Protein AF-A0A165B822-F1 (afdb_monomer_lite)

Foldseek 3Di:
DVVVVVPPDDDLVRLLCVQQNDDDDDDPDFQEKEKWKAWDPPPDQPIWIKMWIDRDPPDPLTDIGTDDDRDRHGLLRRLVRLLSVLVPDDLRGHYDYHYPDPSNCCCARPCRSVCVVVVLPDVSSVSNVSSSVSSNSD

Structure (mmCIF, N/CA/C/O backbone):
data_AF-A0A165B822-F1
#
_entry.id   AF-A0A165B822-F1
#
loop_
_atom_site.group_PDB
_atom_site.id
_atom_site.type_symbol
_atom_site.label_atom_id
_atom_site.label_alt_id
_atom_site.label_comp_id
_atom_site.label_asym_id
_atom_site.label_entity_id
_atom_site.label_seq_id
_atom_site.pdbx_PDB_ins_code
_atom_site.Cartn_x
_atom_site.Cartn_y
_atom_site.Cartn_z
_atom_site.occupancy
_atom_site.B_iso_or_equiv
_atom_site.auth_seq_id
_atom_site.auth_comp_id
_atom_site.auth_asym_id
_atom_site.auth_atom_id
_atom_site.pdbx_PDB_model_num
ATOM 1 N N . MET A 1 1 ? 18.865 30.440 16.274 1.00 46.56 1 MET A N 1
ATOM 2 C CA . MET A 1 1 ? 18.547 30.303 14.838 1.00 46.56 1 MET A CA 1
ATOM 3 C C . MET A 1 1 ? 18.744 28.890 14.278 1.00 46.56 1 MET A C 1
ATOM 5 O O . MET A 1 1 ? 17.875 28.478 13.532 1.00 46.56 1 MET A O 1
ATOM 9 N N . LEU A 1 2 ? 19.801 28.124 14.614 1.00 43.66 2 LEU A N 1
ATOM 10 C CA . LEU A 1 2 ? 19.861 26.675 14.290 1.00 43.66 2 LEU A CA 1
ATOM 11 C C . LEU A 1 2 ? 19.225 25.785 15.378 1.00 43.66 2 LEU A C 1
ATOM 13 O O . LEU A 1 2 ? 18.626 24.764 15.056 1.00 43.66 2 LEU A O 1
ATOM 17 N N . ASP A 1 3 ? 19.268 26.215 16.644 1.00 39.34 3 ASP A N 1
ATOM 18 C CA . ASP A 1 3 ? 18.660 25.470 17.762 1.00 39.34 3 ASP A CA 1
ATOM 19 C C . ASP A 1 3 ? 17.129 25.608 17.842 1.00 39.34 3 ASP A C 1
ATOM 21 O O . ASP A 1 3 ? 16.451 24.731 18.369 1.00 39.34 3 ASP A O 1
ATOM 25 N N . GLU A 1 4 ? 16.561 26.673 17.267 1.00 41.94 4 GLU A N 1
ATOM 26 C CA . GLU A 1 4 ? 15.104 26.889 17.217 1.00 41.94 4 GLU A CA 1
ATOM 27 C C . GLU A 1 4 ? 14.428 25.962 16.192 1.00 41.94 4 GLU A C 1
ATOM 29 O O . GLU A 1 4 ? 13.295 25.532 16.393 1.00 41.94 4 GLU A O 1
ATOM 34 N N . THR A 1 5 ? 15.141 25.574 15.128 1.00 47.81 5 THR A N 1
ATOM 35 C CA . THR A 1 5 ? 14.639 24.677 14.071 1.00 47.81 5 THR A CA 1
ATOM 36 C C . THR A 1 5 ? 14.555 23.218 14.531 1.00 47.81 5 THR A C 1
ATOM 38 O O . THR A 1 5 ? 13.738 22.451 14.032 1.00 47.81 5 THR A O 1
ATOM 41 N N . MET A 1 6 ? 15.368 22.832 15.520 1.00 42.09 6 MET A N 1
ATOM 42 C CA . MET A 1 6 ? 15.361 21.493 16.125 1.00 42.09 6 MET A CA 1
ATOM 43 C C . MET A 1 6 ? 14.215 21.295 17.136 1.00 42.09 6 MET A C 1
ATOM 45 O O . MET A 1 6 ? 13.883 20.160 17.477 1.00 42.09 6 MET A O 1
ATOM 49 N N . GLN A 1 7 ? 13.591 22.381 17.610 1.00 45.25 7 GLN A N 1
ATOM 50 C CA . GLN A 1 7 ? 12.581 22.356 18.677 1.00 45.25 7 GLN A CA 1
ATOM 51 C C . GLN A 1 7 ? 11.127 22.229 18.190 1.00 45.25 7 GLN A C 1
ATOM 53 O O . GLN A 1 7 ? 10.217 22.186 19.015 1.00 45.25 7 GLN A O 1
ATOM 58 N N . GLN A 1 8 ? 10.887 22.110 16.880 1.00 50.75 8 GLN A N 1
ATOM 59 C CA . GLN A 1 8 ? 9.544 21.908 16.311 1.00 50.75 8 GLN A CA 1
ATOM 60 C C . GLN A 1 8 ? 9.403 20.595 15.528 1.00 50.75 8 GLN A C 1
ATOM 62 O O . GLN A 1 8 ? 8.580 20.501 14.619 1.00 50.75 8 GLN A O 1
ATOM 67 N N . SER A 1 9 ? 10.177 19.554 15.860 1.00 61.50 9 SER A N 1
ATOM 68 C CA . SER A 1 9 ? 9.874 18.228 15.310 1.00 61.50 9 SER A CA 1
ATOM 69 C C . SER A 1 9 ? 8.577 17.707 15.936 1.00 61.50 9 SER A C 1
ATOM 71 O O . SER A 1 9 ? 8.468 17.546 17.154 1.00 61.50 9 SER A O 1
ATOM 73 N N . LEU A 1 10 ? 7.555 17.489 15.103 1.00 70.94 10 LEU A N 1
ATOM 74 C CA . LEU A 1 10 ? 6.352 16.775 15.519 1.00 70.94 10 LEU A CA 1
ATOM 75 C C . LEU A 1 10 ? 6.773 15.420 16.096 1.00 70.94 10 LEU A C 1
ATOM 77 O O . LEU A 1 10 ? 7.641 14.740 15.545 1.00 70.94 10 LEU A O 1
ATOM 81 N N . THR A 1 11 ? 6.142 15.001 17.195 1.00 89.81 11 THR A N 1
ATOM 82 C CA . THR A 1 11 ? 6.309 13.621 17.663 1.00 89.81 11 THR A CA 1
ATOM 83 C C . THR A 1 11 ? 5.889 12.666 16.547 1.00 89.81 11 THR A C 1
ATOM 85 O O . THR A 1 11 ? 5.015 12.993 15.742 1.00 89.81 11 THR A O 1
ATOM 88 N N . TRP A 1 12 ? 6.470 11.464 16.496 1.00 87.38 12 TRP A N 1
ATOM 89 C CA . TRP A 1 12 ? 6.107 10.484 15.465 1.00 87.38 12 TRP A CA 1
ATOM 90 C C . TRP A 1 12 ? 4.592 10.214 15.433 1.00 87.38 12 TRP A C 1
ATOM 92 O O . TRP A 1 12 ? 4.003 10.152 14.358 1.00 87.38 12 TRP A O 1
ATOM 102 N N . HIS A 1 13 ? 3.934 10.172 16.599 1.00 89.00 13 HIS A N 1
ATOM 103 C CA . HIS A 1 13 ? 2.473 10.079 16.684 1.00 89.00 13 HIS A CA 1
ATOM 104 C C . HIS A 1 13 ? 1.763 11.259 16.015 1.00 89.00 13 HIS A C 1
ATOM 106 O O . HIS A 1 13 ? 0.872 11.031 15.204 1.00 89.00 13 HIS A O 1
ATOM 112 N N . ALA A 1 14 ? 2.168 12.499 16.301 1.00 92.50 14 ALA A N 1
ATOM 113 C CA . ALA A 1 14 ? 1.556 13.678 15.692 1.00 92.50 14 ALA A CA 1
ATOM 114 C C . ALA A 1 14 ? 1.797 13.735 14.173 1.00 92.50 14 ALA A C 1
ATOM 116 O O . ALA A 1 14 ? 0.904 14.106 13.415 1.00 92.50 14 ALA A O 1
ATOM 117 N N . ALA A 1 15 ? 2.976 13.313 13.708 1.00 93.75 15 ALA A N 1
ATOM 118 C CA . ALA A 1 15 ? 3.296 13.230 12.285 1.00 93.75 15 ALA A CA 1
ATOM 119 C C . ALA A 1 15 ? 2.441 12.166 11.567 1.00 93.75 15 ALA A C 1
ATOM 121 O O . ALA A 1 15 ? 1.913 12.408 10.477 1.00 93.75 15 ALA A O 1
ATOM 122 N N . MET A 1 16 ? 2.242 11.006 12.199 1.00 94.19 16 MET A N 1
ATOM 123 C CA . MET A 1 16 ? 1.364 9.950 11.690 1.00 94.19 16 MET A CA 1
ATOM 124 C C . MET A 1 16 ? -0.107 10.371 11.711 1.00 94.19 16 MET A C 1
ATOM 126 O O . MET A 1 16 ? -0.809 10.126 10.735 1.00 94.19 16 MET A O 1
ATOM 130 N N . GLU A 1 17 ? -0.568 11.060 12.754 1.00 94.62 17 GLU A N 1
ATOM 131 C CA . GLU A 1 17 ? -1.932 11.593 12.833 1.00 94.62 17 GLU A CA 1
ATOM 132 C C . GLU A 1 17 ? -2.178 12.693 11.790 1.00 94.62 17 GLU A C 1
ATOM 134 O O . GLU A 1 17 ? -3.229 12.722 11.152 1.00 94.62 17 GLU A O 1
ATOM 139 N N . ASN A 1 18 ? -1.191 13.551 11.519 1.00 95.31 18 ASN A N 1
ATOM 140 C CA . ASN A 1 18 ? -1.267 14.513 10.418 1.00 95.31 18 ASN A CA 1
ATOM 141 C C . ASN A 1 18 ? -1.376 13.805 9.053 1.00 95.31 18 ASN A C 1
ATOM 143 O O . ASN A 1 18 ? -2.166 14.199 8.190 1.00 95.31 18 ASN A O 1
ATOM 147 N N . THR A 1 19 ? -0.616 12.720 8.881 1.00 96.31 19 THR A N 1
ATOM 148 C CA . THR A 1 19 ? -0.567 11.943 7.637 1.00 96.31 19 THR A CA 1
ATOM 149 C C . THR A 1 19 ? -1.852 11.149 7.408 1.00 96.31 19 THR A C 1
ATOM 151 O O . THR A 1 19 ? -2.461 11.252 6.346 1.00 96.31 19 THR A O 1
ATOM 154 N N . TYR A 1 20 ? -2.297 10.370 8.392 1.00 96.44 20 TYR A N 1
ATOM 155 C CA . TYR A 1 20 ? -3.364 9.374 8.251 1.00 96.44 20 TYR A CA 1
ATOM 156 C C . TYR A 1 20 ? -4.669 9.742 8.957 1.00 96.44 20 TYR A C 1
ATOM 158 O O . TYR A 1 20 ? -5.689 9.095 8.732 1.00 96.44 20 TYR A O 1
ATOM 166 N N . GLY A 1 21 ? -4.682 10.815 9.741 1.00 94.12 21 GLY A N 1
ATOM 167 C CA . GLY A 1 21 ? -5.797 11.166 10.612 1.00 94.12 21 GLY A CA 1
ATOM 168 C C . GLY A 1 21 ? -5.758 10.429 11.955 1.00 94.12 21 GLY A C 1
ATOM 169 O O . GLY A 1 21 ? -4.889 9.585 12.192 1.00 94.12 21 GLY A O 1
ATOM 170 N N . PRO A 1 22 ? -6.705 10.755 12.849 1.00 91.31 22 PRO A N 1
ATOM 171 C CA . PRO A 1 22 ? -6.806 10.112 14.149 1.00 91.31 22 PRO A CA 1
ATOM 172 C C . PRO A 1 22 ? -7.237 8.654 13.996 1.00 91.31 22 PRO A C 1
ATOM 174 O O . PRO A 1 22 ? -8.021 8.307 13.111 1.00 91.31 22 PRO A O 1
ATOM 177 N N . LEU A 1 23 ? -6.786 7.805 14.915 1.00 86.12 23 LEU A N 1
ATOM 178 C CA . LEU A 1 23 ? -7.262 6.430 15.009 1.00 86.12 23 LEU A CA 1
ATOM 179 C C . LEU A 1 23 ? -8.738 6.419 15.431 1.00 86.12 23 LEU A C 1
ATOM 181 O O . LEU A 1 23 ? -9.065 6.774 16.562 1.00 86.12 23 LEU A O 1
ATOM 185 N N . ARG A 1 24 ? -9.631 6.004 14.526 1.00 84.62 24 ARG A N 1
ATOM 186 C CA . ARG A 1 24 ? -11.084 6.016 14.773 1.00 84.62 24 ARG A CA 1
ATOM 187 C C . ARG A 1 24 ? -11.634 4.723 15.359 1.00 84.62 24 ARG A C 1
ATOM 189 O O . ARG A 1 24 ? -12.631 4.757 16.073 1.00 84.62 24 ARG A O 1
ATOM 196 N N . VAL A 1 25 ? -10.999 3.594 15.053 1.00 81.69 25 VAL A N 1
ATOM 197 C CA . VAL A 1 25 ? -11.487 2.261 15.415 1.00 81.69 25 VAL A CA 1
ATOM 198 C C . VAL A 1 25 ? -10.384 1.484 16.121 1.00 81.69 25 VAL A C 1
ATOM 200 O O . VAL A 1 25 ? -9.276 1.344 15.606 1.00 81.69 25 VAL A O 1
ATOM 203 N N . GLN A 1 26 ? -10.703 0.951 17.298 1.00 76.69 26 GLN A N 1
ATOM 204 C CA . GLN A 1 26 ? -9.890 -0.035 18.003 1.00 76.69 26 GLN A CA 1
ATOM 205 C C . GLN A 1 26 ? -10.752 -1.262 18.287 1.00 76.69 26 GLN A C 1
ATOM 207 O O . GLN A 1 26 ? -11.537 -1.278 19.235 1.00 76.69 26 GLN A O 1
ATOM 212 N N . ASP A 1 27 ? -10.579 -2.303 17.475 1.00 81.38 27 ASP A N 1
ATOM 213 C CA . ASP A 1 27 ? -11.230 -3.589 17.703 1.00 81.38 27 ASP A CA 1
ATOM 214 C C . ASP A 1 27 ? -10.263 -4.552 18.387 1.00 81.38 27 ASP A C 1
ATOM 216 O O . ASP A 1 27 ? -9.106 -4.686 17.990 1.00 81.38 27 ASP A O 1
ATOM 220 N N . LYS A 1 28 ? -10.763 -5.320 19.360 1.00 82.94 28 LYS A N 1
ATOM 221 C CA . LYS A 1 28 ? -10.001 -6.431 19.961 1.00 82.94 28 LYS A CA 1
ATOM 222 C C . LYS A 1 28 ? -9.739 -7.575 18.970 1.00 82.94 28 LYS A C 1
ATOM 224 O O . LYS A 1 28 ? -8.896 -8.425 19.232 1.00 82.94 28 LYS A O 1
ATOM 229 N N . THR A 1 29 ? -10.492 -7.625 17.868 1.00 90.88 29 THR A N 1
ATOM 230 C CA . THR A 1 29 ? -10.440 -8.682 16.844 1.00 90.88 29 THR A CA 1
ATOM 231 C C . THR A 1 29 ? -10.429 -8.070 15.435 1.00 90.88 29 THR A C 1
ATOM 233 O O . THR A 1 29 ? -11.443 -8.095 14.725 1.00 90.88 29 THR A O 1
ATOM 236 N N . PRO A 1 30 ? -9.299 -7.465 15.023 1.00 93.06 30 PRO A N 1
ATOM 237 C CA . PRO A 1 30 ? -9.177 -6.882 13.693 1.00 93.06 30 PRO A CA 1
ATOM 238 C C . PRO A 1 30 ? -9.308 -7.959 12.612 1.00 93.06 30 PRO A C 1
ATOM 240 O O . PRO A 1 30 ? -8.951 -9.123 12.813 1.00 93.06 30 PRO A O 1
ATOM 243 N N . ILE A 1 31 ? -9.808 -7.562 11.443 1.00 95.12 31 ILE A N 1
ATOM 244 C CA . ILE A 1 31 ? -9.772 -8.411 10.251 1.00 95.12 31 ILE A CA 1
ATOM 245 C C . ILE A 1 31 ? -8.307 -8.608 9.865 1.00 95.12 31 ILE A C 1
ATOM 247 O O . ILE A 1 31 ? -7.539 -7.650 9.847 1.00 95.12 31 ILE A O 1
ATOM 251 N N . GLN A 1 32 ? -7.924 -9.839 9.547 1.00 97.38 32 GLN A N 1
ATOM 252 C CA . GLN A 1 32 ? -6.574 -10.169 9.106 1.00 97.38 32 GLN A CA 1
ATOM 253 C C . GLN A 1 32 ? -6.554 -10.396 7.599 1.00 97.38 32 GLN A C 1
ATOM 255 O O . GLN A 1 32 ? -7.442 -11.054 7.054 1.00 97.38 32 GLN A O 1
ATOM 260 N N . VAL A 1 33 ? -5.537 -9.856 6.936 1.00 98.44 33 VAL A N 1
ATOM 261 C CA . VAL A 1 33 ? -5.320 -10.032 5.500 1.00 98.44 33 VAL A CA 1
ATOM 262 C C . VAL A 1 33 ? -3.834 -10.097 5.198 1.00 98.44 33 VAL A C 1
ATOM 264 O O . VAL A 1 33 ? -3.038 -9.402 5.825 1.00 98.44 33 VAL A O 1
ATOM 267 N N . TRP A 1 34 ? -3.460 -10.911 4.219 1.00 98.56 34 TRP A N 1
ATOM 268 C CA . TRP A 1 34 ? -2.097 -11.018 3.721 1.00 98.56 34 TRP A CA 1
ATOM 269 C C . TRP A 1 34 ? -2.010 -10.366 2.347 1.00 98.56 34 TRP A C 1
ATOM 271 O O . TRP A 1 34 ? -2.833 -10.635 1.473 1.00 98.56 34 TRP A O 1
ATOM 281 N N . ALA A 1 35 ? -1.015 -9.506 2.167 1.00 98.44 35 ALA A N 1
ATOM 282 C CA . ALA A 1 35 ? -0.733 -8.801 0.931 1.00 98.44 35 ALA A CA 1
ATOM 283 C C . ALA A 1 35 ? 0.729 -9.033 0.540 1.00 98.44 35 ALA A C 1
ATOM 285 O O . ALA A 1 35 ? 1.639 -8.761 1.324 1.00 98.44 35 ALA A O 1
ATOM 286 N N . CYS A 1 36 ? 0.966 -9.516 -0.674 1.00 97.62 36 CYS A N 1
ATOM 287 C CA . CYS A 1 36 ? 2.313 -9.734 -1.195 1.00 97.62 36 CYS A CA 1
ATOM 288 C C . CYS A 1 36 ? 2.431 -9.227 -2.630 1.00 97.62 36 CYS A C 1
ATOM 290 O O . CYS A 1 36 ? 1.434 -9.078 -3.340 1.00 97.62 36 CYS A O 1
ATOM 292 N N . GLY A 1 37 ? 3.659 -8.959 -3.056 1.00 97.62 37 GLY A N 1
ATOM 293 C CA . GLY A 1 37 ? 3.985 -8.589 -4.425 1.00 97.62 37 GLY A CA 1
ATOM 294 C C . GLY A 1 37 ? 5.031 -9.523 -5.009 1.00 97.62 37 GLY A C 1
ATOM 295 O O . GLY A 1 37 ? 5.917 -10.004 -4.312 1.00 97.62 37 GLY A O 1
ATOM 296 N N . SER A 1 38 ? 4.945 -9.767 -6.310 1.00 97.56 38 SER A N 1
ATOM 297 C CA . SER A 1 38 ? 5.920 -10.570 -7.048 1.00 97.56 38 SER A CA 1
ATOM 298 C C . SER A 1 38 ? 6.250 -9.910 -8.380 1.00 97.56 38 SER A C 1
ATOM 300 O O . SER A 1 38 ? 5.467 -9.114 -8.901 1.00 97.56 38 SER A O 1
ATOM 302 N N . CYS A 1 39 ? 7.424 -10.220 -8.924 1.00 97.75 39 CYS A N 1
ATOM 303 C CA . CYS A 1 39 ? 7.827 -9.784 -10.254 1.00 97.75 39 CYS A CA 1
ATOM 304 C C . CYS A 1 39 ? 8.617 -10.889 -10.955 1.00 97.75 39 CYS A C 1
ATOM 306 O O . CYS A 1 39 ? 9.585 -11.411 -10.402 1.00 97.75 39 CYS A O 1
ATOM 308 N N . SER A 1 40 ? 8.211 -11.237 -12.173 1.00 97.12 40 SER A N 1
ATOM 309 C CA . SER A 1 40 ? 8.986 -12.090 -13.073 1.00 97.12 40 SER A CA 1
ATOM 310 C C . SER A 1 40 ? 9.911 -11.239 -13.940 1.00 97.12 40 SER A C 1
ATOM 312 O O . SER A 1 40 ? 9.493 -10.187 -14.418 1.00 97.12 40 SER A O 1
ATOM 314 N N . ASN A 1 41 ? 11.129 -11.725 -14.196 1.00 95.88 41 ASN A N 1
ATOM 315 C CA . ASN A 1 41 ? 12.170 -11.044 -14.982 1.00 95.88 41 ASN A CA 1
ATOM 316 C C . ASN A 1 41 ? 12.507 -9.616 -14.485 1.00 95.88 41 ASN A C 1
ATOM 318 O O . ASN A 1 41 ? 12.524 -8.680 -15.294 1.00 95.88 41 ASN A O 1
ATOM 322 N N . PRO A 1 42 ? 12.757 -9.418 -13.174 1.00 93.69 42 PRO A N 1
ATOM 323 C CA . PRO A 1 42 ? 12.986 -8.091 -12.608 1.00 93.69 42 PRO A CA 1
ATOM 324 C C . PRO A 1 42 ? 14.191 -7.398 -13.258 1.00 93.69 42 PRO A C 1
ATOM 326 O O . PRO A 1 42 ? 15.206 -8.029 -13.543 1.00 93.69 42 PRO A O 1
ATOM 329 N N . GLY A 1 43 ? 14.074 -6.088 -13.489 1.00 91.31 43 GLY A N 1
ATOM 330 C CA . GLY A 1 43 ? 15.138 -5.276 -14.092 1.00 91.31 43 GLY A CA 1
ATOM 331 C C . GLY A 1 43 ? 15.301 -5.443 -15.606 1.00 91.31 43 GLY A C 1
ATOM 332 O O . GLY A 1 43 ? 16.228 -4.879 -16.180 1.00 91.31 43 GLY A O 1
ATOM 333 N N . THR A 1 44 ? 14.411 -6.192 -16.263 1.00 94.00 44 THR A N 1
ATOM 334 C CA . THR A 1 44 ? 14.438 -6.394 -17.719 1.00 94.00 44 THR A CA 1
ATOM 335 C C . THR A 1 44 ? 13.250 -5.708 -18.405 1.00 94.00 44 THR A C 1
ATOM 337 O O . THR A 1 44 ? 12.226 -5.475 -17.762 1.00 94.00 44 THR A O 1
ATOM 340 N N . PRO A 1 45 ? 13.309 -5.462 -19.728 1.00 92.94 45 PRO A N 1
ATOM 341 C CA . PRO A 1 45 ? 12.147 -5.003 -20.497 1.00 92.94 45 PRO A CA 1
ATOM 342 C C . PRO A 1 45 ? 10.956 -5.978 -20.488 1.00 92.94 45 PRO A C 1
ATOM 344 O O . PRO A 1 45 ? 9.845 -5.597 -20.837 1.00 92.94 45 PRO A O 1
ATOM 347 N N . MET A 1 46 ? 11.177 -7.238 -20.095 1.00 95.06 46 MET A N 1
ATOM 348 C CA . MET A 1 46 ? 10.138 -8.263 -19.944 1.00 95.06 46 MET A CA 1
ATOM 349 C C . MET A 1 46 ? 9.637 -8.387 -18.498 1.00 95.06 46 MET A C 1
ATOM 351 O O . MET A 1 46 ? 8.971 -9.373 -18.161 1.00 95.06 46 MET A O 1
ATOM 355 N N . ALA A 1 47 ? 9.983 -7.429 -17.633 1.00 97.56 47 ALA A N 1
ATOM 356 C CA . ALA A 1 47 ? 9.540 -7.417 -16.252 1.00 97.56 47 ALA A CA 1
ATOM 357 C C . ALA A 1 47 ? 8.010 -7.387 -16.179 1.00 97.56 47 ALA A C 1
ATOM 359 O O . ALA A 1 47 ? 7.333 -6.630 -16.877 1.00 97.56 47 ALA A O 1
ATOM 360 N N . ALA A 1 48 ? 7.458 -8.231 -15.317 1.00 97.75 48 ALA A N 1
ATOM 361 C CA . ALA A 1 48 ? 6.026 -8.316 -15.105 1.00 97.75 48 ALA A CA 1
ATOM 362 C C . ALA A 1 48 ? 5.734 -8.516 -13.625 1.00 97.75 48 ALA A C 1
ATOM 364 O O . ALA A 1 48 ? 6.068 -9.555 -13.060 1.00 97.75 48 ALA A O 1
ATOM 365 N N . ALA A 1 49 ? 5.107 -7.515 -13.012 1.00 98.19 49 ALA A N 1
ATOM 366 C CA . ALA A 1 49 ? 4.814 -7.498 -11.591 1.00 98.19 49 ALA A CA 1
ATOM 367 C C . ALA A 1 49 ? 3.317 -7.580 -11.296 1.00 98.19 49 ALA A C 1
ATOM 369 O O . ALA A 1 49 ? 2.470 -7.124 -12.069 1.00 98.19 49 ALA A O 1
ATOM 370 N N . GLY A 1 50 ? 2.994 -8.144 -10.139 1.00 98.06 50 GLY A N 1
ATOM 371 C CA . GLY A 1 50 ? 1.635 -8.263 -9.634 1.00 98.06 50 GLY A CA 1
ATOM 372 C C . GLY A 1 50 ? 1.596 -8.280 -8.113 1.00 98.06 50 GLY A C 1
ATOM 373 O O . GLY A 1 50 ? 2.605 -8.529 -7.455 1.00 98.06 50 GLY A O 1
ATOM 374 N N . GLY A 1 51 ? 0.416 -8.005 -7.571 1.00 98.31 51 GLY A N 1
ATOM 375 C CA . GLY A 1 51 ? 0.097 -8.096 -6.154 1.00 98.31 51 GLY A CA 1
ATOM 376 C C . GLY A 1 51 ? -0.963 -9.163 -5.893 1.00 98.31 51 GLY A C 1
ATOM 377 O O . GLY A 1 51 ? -1.844 -9.373 -6.726 1.00 98.31 51 GLY A O 1
ATOM 378 N N . GLY A 1 52 ? -0.891 -9.828 -4.746 1.00 98.19 52 GLY A N 1
ATOM 379 C CA . GLY A 1 52 ? -1.881 -10.794 -4.276 1.00 98.19 52 GLY A CA 1
ATOM 380 C C . GLY A 1 52 ? -2.446 -10.384 -2.922 1.00 98.19 52 GLY A C 1
ATOM 381 O O . GLY A 1 52 ? -1.701 -9.933 -2.056 1.00 98.19 52 GLY A O 1
ATOM 382 N N . VAL A 1 53 ? -3.757 -10.553 -2.746 1.00 98.56 53 VAL A N 1
ATOM 383 C CA . VAL A 1 53 ? -4.480 -10.339 -1.488 1.00 98.56 53 VAL A CA 1
ATOM 384 C C . VAL A 1 53 ? -5.155 -11.642 -1.082 1.00 98.56 53 VAL A C 1
ATOM 386 O O . VAL A 1 53 ? -5.922 -12.222 -1.855 1.00 98.56 53 VAL A O 1
ATOM 389 N N . TYR A 1 54 ? -4.889 -12.084 0.142 1.00 98.50 54 TYR A N 1
ATOM 390 C CA . TYR A 1 54 ? -5.402 -13.326 0.699 1.00 98.50 54 TYR A CA 1
ATOM 391 C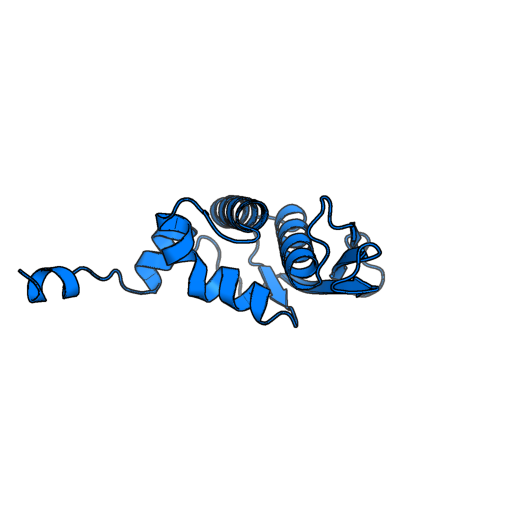 C . TYR A 1 54 ? -6.072 -13.079 2.053 1.00 98.50 54 TYR A C 1
ATOM 393 O O . TYR A 1 54 ? -5.452 -12.576 2.983 1.00 98.50 54 TYR A O 1
ATOM 401 N N . TRP A 1 55 ? -7.341 -13.460 2.161 1.00 98.00 55 TRP A N 1
ATOM 402 C CA . TRP A 1 55 ? -8.200 -13.330 3.344 1.00 98.00 55 TRP A CA 1
ATOM 403 C C . TRP A 1 55 ? -8.464 -14.672 4.038 1.00 98.00 55 TRP A C 1
ATOM 405 O O . TRP A 1 55 ? -9.157 -14.720 5.052 1.00 98.00 55 TRP A O 1
ATOM 415 N N . GLY A 1 56 ? -7.972 -15.774 3.468 1.00 97.62 56 GLY A N 1
ATOM 416 C CA . GLY A 1 56 ? -8.183 -17.128 3.971 1.00 97.62 56 GLY A CA 1
ATOM 417 C C . GLY A 1 56 ? -8.608 -18.121 2.884 1.00 97.62 56 GLY A C 1
ATOM 418 O O . GLY A 1 56 ? -8.882 -17.730 1.743 1.00 97.62 56 GLY A O 1
ATOM 419 N N . PRO A 1 57 ? -8.664 -19.421 3.215 1.00 97.31 57 PRO A N 1
ATOM 420 C CA . PRO A 1 57 ? -8.991 -20.466 2.251 1.00 97.31 57 PRO A CA 1
ATOM 421 C C . PRO A 1 57 ? -10.376 -20.251 1.640 1.00 97.31 57 PRO A C 1
ATOM 423 O O . PRO A 1 57 ? -11.336 -19.993 2.363 1.00 97.31 57 PRO A O 1
ATOM 426 N N . LEU A 1 58 ? -10.474 -20.369 0.311 1.00 95.31 58 LEU A N 1
ATOM 427 C CA . LEU A 1 58 ? -11.725 -20.244 -0.457 1.00 95.31 58 LEU A CA 1
ATOM 428 C C . LEU A 1 58 ? -12.492 -18.925 -0.244 1.00 95.31 58 LEU A C 1
ATOM 430 O O . LEU A 1 58 ? -13.663 -18.829 -0.608 1.00 95.31 58 LEU A O 1
ATOM 434 N N . ASN A 1 59 ? -11.850 -17.897 0.318 1.00 96.75 59 ASN A N 1
ATOM 435 C CA . ASN A 1 59 ? -12.501 -16.612 0.507 1.00 96.75 59 ASN A CA 1
ATOM 436 C C . ASN A 1 59 ? -12.702 -15.930 -0.863 1.00 96.75 59 ASN A C 1
ATOM 438 O O . ASN A 1 59 ? -11.716 -15.716 -1.575 1.00 96.75 59 ASN A O 1
ATOM 442 N N . PRO A 1 60 ? -13.939 -15.559 -1.245 1.00 95.75 60 PRO A N 1
ATOM 443 C CA . PRO A 1 60 ? -14.217 -14.944 -2.544 1.00 95.75 60 PRO A CA 1
ATOM 444 C C . PRO A 1 60 ? -13.584 -13.555 -2.715 1.00 95.75 60 PRO A C 1
ATOM 446 O O . PRO A 1 60 ? -13.488 -13.069 -3.837 1.00 95.75 60 PRO A O 1
ATOM 449 N N . ALA A 1 61 ? -13.139 -12.915 -1.628 1.00 95.81 61 ALA A N 1
ATOM 450 C CA . ALA A 1 61 ? -12.405 -11.653 -1.675 1.00 95.81 61 ALA A CA 1
ATOM 451 C C . ALA A 1 61 ? -10.907 -11.828 -1.997 1.00 95.81 61 ALA A C 1
ATOM 453 O O . ALA A 1 61 ? -10.204 -10.834 -2.208 1.00 95.81 61 ALA A O 1
ATOM 454 N N . ASN A 1 62 ? -10.397 -13.068 -2.033 1.00 97.94 62 ASN A N 1
ATOM 455 C CA . ASN A 1 62 ? -9.037 -13.340 -2.495 1.00 97.94 62 ASN A CA 1
ATOM 456 C C . ASN A 1 62 ? -8.886 -12.842 -3.931 1.00 97.94 62 ASN A C 1
ATOM 458 O O . ASN A 1 62 ? -9.718 -13.126 -4.791 1.00 97.94 62 ASN A O 1
ATOM 462 N N . SER A 1 63 ? -7.825 -12.090 -4.197 1.00 97.75 63 SER A N 1
ATOM 463 C CA . SER A 1 63 ? -7.642 -11.469 -5.504 1.00 97.75 63 SER A CA 1
ATOM 464 C C . SER A 1 63 ? -6.176 -11.285 -5.855 1.00 97.75 63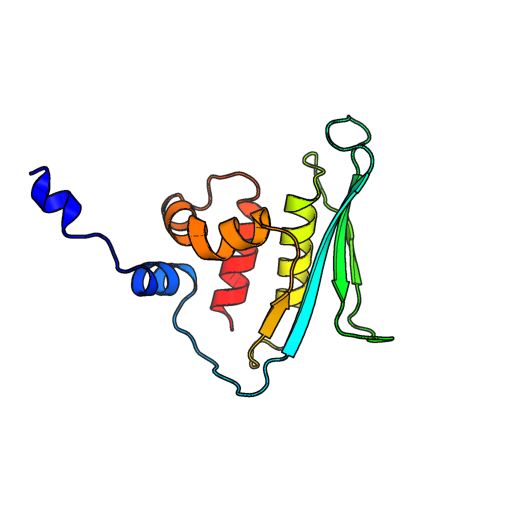 SER A C 1
ATOM 466 O O . SER A 1 63 ? -5.301 -11.247 -4.993 1.00 97.75 63 SER A O 1
ATOM 468 N N . SER A 1 64 ? -5.916 -11.168 -7.151 1.00 97.25 64 SER A N 1
ATOM 469 C CA . SER A 1 64 ? -4.616 -10.808 -7.703 1.00 97.25 64 SER A CA 1
ATOM 470 C C . SER A 1 64 ? -4.779 -9.622 -8.639 1.00 97.25 64 SER A C 1
ATOM 472 O O . SER A 1 64 ? -5.763 -9.543 -9.376 1.00 97.25 64 SER A O 1
ATOM 474 N N . VAL A 1 65 ? -3.807 -8.721 -8.641 1.00 97.06 65 VAL A N 1
ATOM 475 C CA . VAL A 1 65 ? -3.827 -7.494 -9.431 1.00 97.06 65 VAL A CA 1
ATOM 476 C C . VAL A 1 65 ? -2.518 -7.342 -10.192 1.00 97.06 65 VAL A C 1
ATOM 478 O O . VAL A 1 65 ? -1.436 -7.549 -9.646 1.00 97.06 65 VAL A O 1
ATOM 481 N N . ARG A 1 66 ? -2.610 -6.992 -11.475 1.00 97.50 66 ARG A N 1
ATOM 482 C CA . ARG A 1 66 ? -1.441 -6.707 -12.307 1.00 97.50 66 ARG A CA 1
ATOM 483 C C . ARG A 1 66 ? -0.962 -5.281 -12.044 1.00 97.50 66 ARG A C 1
ATOM 485 O O . ARG A 1 66 ? -1.771 -4.358 -12.050 1.00 97.50 66 ARG A O 1
ATOM 492 N N . VAL A 1 67 ? 0.346 -5.096 -11.866 1.00 97.50 67 VAL A N 1
ATOM 493 C CA . VAL A 1 67 ? 0.941 -3.755 -11.814 1.00 97.50 67 VAL A CA 1
ATOM 494 C C . VAL A 1 67 ? 0.858 -3.128 -13.203 1.00 97.50 67 VAL A C 1
ATOM 496 O O . VAL A 1 67 ? 1.309 -3.722 -14.185 1.00 97.50 67 VAL A O 1
ATOM 499 N N . SER A 1 68 ? 0.275 -1.936 -13.291 1.00 93.69 68 SER A N 1
ATOM 500 C CA . SER A 1 68 ? 0.216 -1.133 -14.513 1.00 93.69 68 SER A CA 1
ATOM 501 C C . SER A 1 68 ? 1.428 -0.203 -14.649 1.00 93.69 68 SER A C 1
ATOM 503 O O . SER A 1 68 ? 2.077 0.146 -13.660 1.00 93.69 68 SER A O 1
ATOM 505 N N . GLY A 1 69 ? 1.690 0.239 -15.882 1.00 91.19 69 GLY A N 1
ATOM 506 C CA . GLY A 1 69 ? 2.776 1.165 -16.215 1.00 91.19 69 GLY A CA 1
ATOM 507 C C . GLY A 1 69 ? 4.145 0.494 -16.338 1.00 91.19 69 GLY A C 1
ATOM 508 O O . GLY A 1 69 ? 4.272 -0.723 -16.220 1.00 91.19 69 GLY A O 1
ATOM 509 N N . ASP A 1 70 ? 5.176 1.300 -16.573 1.00 89.56 70 ASP A N 1
ATOM 510 C CA . ASP A 1 70 ? 6.507 0.797 -16.944 1.00 89.56 70 ASP A CA 1
ATOM 511 C C . ASP A 1 70 ? 7.304 0.259 -15.750 1.00 89.56 70 ASP A C 1
ATOM 513 O O . ASP A 1 70 ? 8.162 -0.612 -15.891 1.00 89.56 70 ASP A O 1
ATOM 517 N N . LYS A 1 71 ? 7.005 0.751 -14.543 1.00 94.12 71 LYS A N 1
ATOM 518 C CA . LYS A 1 71 ? 7.658 0.297 -13.316 1.00 94.12 71 LYS A CA 1
ATOM 519 C C . LYS A 1 71 ? 7.069 -1.044 -12.872 1.00 94.12 71 LYS A C 1
ATOM 521 O O . LYS A 1 71 ? 6.026 -1.095 -12.228 1.00 94.12 71 LYS A O 1
ATOM 526 N N . GLN A 1 72 ? 7.749 -2.131 -13.220 1.00 97.19 72 GLN A N 1
ATOM 527 C CA . GLN A 1 72 ? 7.341 -3.504 -12.913 1.00 97.19 72 GLN A CA 1
ATOM 528 C C . GLN A 1 72 ? 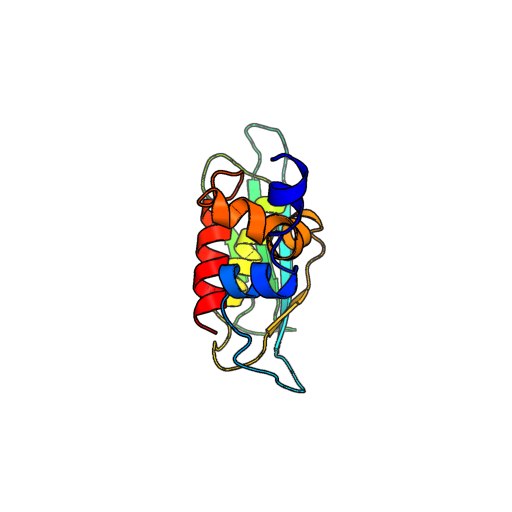8.277 -4.118 -11.858 1.00 97.19 72 GLN A C 1
ATOM 530 O O . GLN A 1 72 ? 9.274 -4.758 -12.190 1.00 97.19 72 GLN A O 1
ATOM 535 N N . ASP A 1 73 ? 7.956 -3.954 -10.573 1.00 96.69 73 ASP A N 1
ATOM 536 C CA . ASP A 1 73 ? 8.690 -4.585 -9.469 1.00 96.69 73 ASP A CA 1
ATOM 537 C C . ASP A 1 73 ? 7.770 -5.090 -8.343 1.00 96.69 73 ASP A C 1
ATOM 539 O O . ASP A 1 73 ? 6.591 -4.738 -8.245 1.00 96.69 73 ASP A O 1
ATOM 543 N N . ALA A 1 74 ? 8.320 -5.965 -7.497 1.00 97.31 74 ALA A N 1
ATOM 544 C CA . ALA A 1 74 ? 7.580 -6.609 -6.414 1.00 97.31 74 ALA A CA 1
ATOM 545 C C . ALA A 1 74 ? 7.170 -5.631 -5.294 1.00 97.31 74 ALA A C 1
ATOM 547 O O . ALA A 1 74 ? 6.154 -5.849 -4.632 1.00 97.31 74 ALA A O 1
ATOM 548 N N . GLY A 1 75 ? 7.920 -4.542 -5.091 1.00 97.44 75 GLY A N 1
ATOM 549 C CA . GLY A 1 75 ? 7.603 -3.519 -4.093 1.00 97.44 75 GLY A CA 1
ATOM 550 C C . GLY A 1 75 ? 6.326 -2.771 -4.460 1.00 97.44 75 GLY A C 1
ATOM 551 O O . GLY A 1 75 ? 5.386 -2.714 -3.664 1.00 97.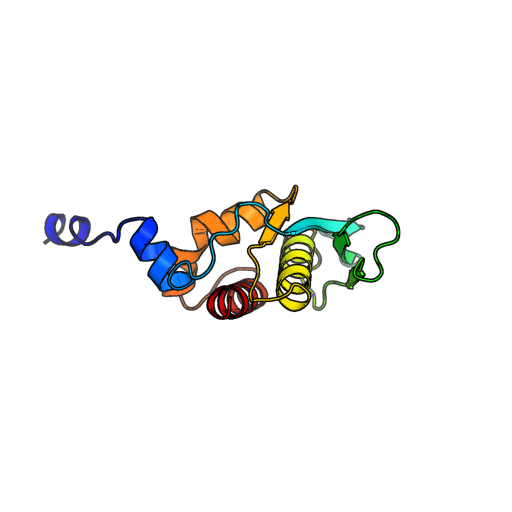44 75 GLY A O 1
ATOM 552 N N . ARG A 1 76 ? 6.240 -2.304 -5.709 1.00 97.75 76 ARG A N 1
ATOM 553 C CA . ARG A 1 76 ? 5.032 -1.700 -6.276 1.00 97.75 76 ARG A CA 1
ATOM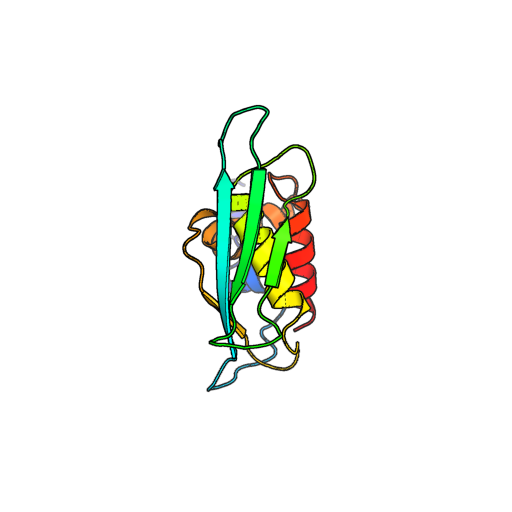 554 C C . ARG A 1 76 ? 3.860 -2.682 -6.290 1.00 97.75 76 ARG A C 1
ATOM 556 O O . ARG A 1 76 ? 2.742 -2.295 -5.962 1.00 97.75 76 ARG A O 1
ATOM 563 N N . GLY A 1 77 ? 4.114 -3.959 -6.592 1.00 98.25 77 GLY A N 1
ATOM 564 C CA . GLY A 1 77 ? 3.114 -5.027 -6.475 1.00 98.25 77 GLY A CA 1
ATOM 565 C C . GLY A 1 77 ? 2.554 -5.176 -5.056 1.00 98.25 77 GLY A C 1
ATOM 566 O O . GLY A 1 77 ? 1.341 -5.284 -4.883 1.00 98.25 77 GLY A O 1
ATOM 567 N N . SER A 1 78 ? 3.416 -5.102 -4.039 1.00 98.50 78 SER A N 1
ATOM 568 C CA . SER A 1 78 ? 3.019 -5.194 -2.627 1.00 98.50 78 SER A CA 1
ATOM 569 C C . SER A 1 78 ? 2.189 -3.985 -2.192 1.00 98.50 78 SER A C 1
ATOM 571 O O . SER A 1 78 ? 1.148 -4.148 -1.558 1.00 98.50 78 SER A O 1
ATOM 573 N N . LEU A 1 79 ? 2.592 -2.771 -2.587 1.00 98.50 79 LEU A N 1
ATOM 574 C CA . LEU A 1 79 ? 1.813 -1.551 -2.345 1.00 98.50 79 LEU A CA 1
ATOM 575 C C . LEU A 1 79 ? 0.435 -1.617 -3.011 1.00 98.50 79 LEU A C 1
ATOM 577 O O . LEU A 1 79 ? -0.570 -1.282 -2.388 1.00 98.50 79 LEU A O 1
ATOM 581 N N . LEU A 1 80 ? 0.366 -2.103 -4.251 1.00 98.44 80 LEU A N 1
ATOM 582 C CA . LEU A 1 80 ? -0.897 -2.256 -4.968 1.00 98.44 80 LEU A CA 1
ATOM 583 C C . LEU A 1 80 ? -1.811 -3.308 -4.316 1.00 98.44 80 LEU A C 1
ATOM 585 O O . LEU A 1 80 ? -3.023 -3.105 -4.240 1.00 98.44 80 LEU A O 1
ATOM 589 N N . ALA A 1 81 ? -1.248 -4.401 -3.792 1.00 98.62 81 ALA A N 1
ATOM 590 C CA . ALA A 1 81 ? -1.995 -5.385 -3.008 1.00 98.62 81 ALA A CA 1
ATOM 591 C C . ALA A 1 81 ? -2.547 -4.781 -1.705 1.00 98.62 81 ALA A C 1
ATOM 593 O O . ALA A 1 81 ? -3.716 -4.985 -1.382 1.00 98.62 81 ALA A O 1
ATOM 594 N N . ILE A 1 82 ? -1.745 -3.987 -0.987 1.00 98.69 82 ILE A N 1
ATOM 595 C CA . ILE A 1 82 ? -2.183 -3.263 0.217 1.00 98.69 82 ILE A CA 1
ATOM 596 C C . ILE A 1 82 ? -3.316 -2.290 -0.113 1.00 98.69 82 ILE A C 1
ATOM 598 O O . ILE A 1 82 ? -4.338 -2.290 0.575 1.00 98.69 82 ILE A O 1
ATOM 602 N N . LEU A 1 83 ? -3.177 -1.509 -1.188 1.00 98.38 83 LEU A N 1
ATOM 603 C CA . LEU A 1 83 ? -4.229 -0.612 -1.663 1.00 98.38 83 LEU A CA 1
ATOM 604 C C . LEU A 1 83 ? -5.525 -1.387 -1.938 1.00 98.38 83 LEU A C 1
ATOM 606 O O . LEU A 1 83 ? -6.596 -0.988 -1.485 1.00 98.38 83 LEU A O 1
ATOM 610 N N . ARG A 1 84 ? -5.430 -2.539 -2.612 1.00 98.25 84 ARG A N 1
ATOM 611 C CA . ARG A 1 84 ? -6.593 -3.382 -2.910 1.00 98.25 84 ARG A CA 1
ATOM 612 C C . ARG A 1 84 ? -7.234 -3.985 -1.656 1.00 98.25 84 ARG A C 1
ATOM 614 O O . ARG A 1 84 ? -8.460 -4.084 -1.582 1.00 98.25 84 ARG A O 1
ATOM 621 N N . ALA A 1 85 ? -6.433 -4.371 -0.667 1.00 98.12 85 ALA A N 1
ATOM 622 C CA . ALA A 1 85 ? -6.933 -4.846 0.619 1.00 98.12 85 ALA A CA 1
ATOM 623 C C . ALA A 1 85 ? -7.680 -3.734 1.377 1.00 98.12 85 ALA A C 1
ATOM 625 O O . ALA A 1 85 ? -8.777 -3.961 1.887 1.00 98.12 85 ALA A O 1
ATOM 626 N N . LEU A 1 86 ? -7.129 -2.516 1.391 1.00 97.44 86 LEU A N 1
ATOM 627 C CA . LEU A 1 86 ? -7.763 -1.341 1.994 1.00 97.44 86 LEU A CA 1
ATOM 628 C C . LEU A 1 86 ? -9.058 -0.933 1.286 1.00 97.44 86 LEU A C 1
ATOM 630 O O . LEU A 1 86 ? -9.976 -0.468 1.952 1.00 97.44 86 LEU A O 1
ATOM 634 N N . ASP A 1 87 ? -9.143 -1.095 -0.029 1.00 96.75 87 ASP A N 1
ATOM 635 C CA . ASP A 1 87 ? -10.344 -0.775 -0.808 1.00 96.75 87 ASP A CA 1
ATOM 636 C C . ASP A 1 87 ? -11.480 -1.790 -0.576 1.00 96.75 87 ASP A C 1
ATOM 638 O O . ASP A 1 87 ? -12.653 -1.431 -0.542 1.00 96.75 87 ASP A O 1
ATOM 642 N N . SER A 1 88 ? -11.138 -3.065 -0.363 1.00 95.06 88 SER A N 1
ATOM 643 C CA . SER A 1 88 ? -12.119 -4.154 -0.225 1.00 95.06 88 SER A CA 1
ATOM 644 C C . SER A 1 88 ? -12.580 -4.441 1.208 1.00 95.06 88 SER A C 1
ATOM 646 O O . SER A 1 88 ? -13.681 -4.961 1.391 1.00 95.06 88 SER A O 1
ATOM 648 N N . ALA A 1 89 ? -11.783 -4.123 2.232 1.00 95.19 89 ALA A N 1
ATOM 649 C CA . ALA A 1 89 ? -12.203 -4.313 3.620 1.00 95.19 89 ALA A CA 1
ATOM 650 C C . ALA A 1 89 ? -13.269 -3.296 4.050 1.00 95.19 89 ALA A C 1
ATOM 652 O O . ALA A 1 89 ? -13.199 -2.122 3.693 1.00 95.19 89 ALA A O 1
ATOM 653 N N . ASP A 1 90 ? -14.170 -3.704 4.946 1.00 92.56 90 ASP A N 1
ATOM 654 C CA . ASP A 1 90 ? -15.098 -2.787 5.619 1.00 92.56 90 ASP A CA 1
ATOM 655 C C . ASP A 1 90 ? -14.314 -1.657 6.323 1.00 92.56 90 ASP A C 1
ATOM 657 O O . ASP A 1 90 ? -13.450 -1.955 7.158 1.00 92.56 90 ASP A O 1
ATOM 661 N N . PRO A 1 91 ? -14.555 -0.371 5.997 1.00 91.69 91 PRO A N 1
ATOM 662 C CA . PRO A 1 91 ? -13.845 0.741 6.618 1.00 91.69 91 PRO A CA 1
ATOM 663 C C . PRO A 1 91 ? -14.179 0.929 8.101 1.00 91.69 91 PRO A C 1
ATOM 665 O O . PRO A 1 91 ? -13.410 1.572 8.801 1.00 91.69 91 PRO A O 1
ATOM 668 N N . ARG A 1 92 ? -15.284 0.357 8.599 1.00 90.62 92 ARG A N 1
ATOM 669 C CA . ARG A 1 92 ? -15.720 0.508 9.999 1.00 90.62 92 ARG A CA 1
ATOM 670 C C . ARG A 1 92 ? -15.047 -0.459 10.969 1.00 90.62 92 ARG A C 1
ATOM 672 O O . ARG A 1 92 ? -15.319 -0.396 12.164 1.00 90.62 92 ARG A O 1
ATOM 679 N N . ARG A 1 93 ? -14.226 -1.380 10.464 1.00 92.12 93 ARG A N 1
ATOM 680 C CA . ARG A 1 93 ? -13.534 -2.397 11.258 1.00 92.12 93 ARG A CA 1
ATOM 681 C C . ARG A 1 93 ? -12.032 -2.194 11.193 1.00 92.12 93 ARG A C 1
ATOM 683 O O . ARG A 1 93 ? -11.488 -1.839 10.144 1.00 92.12 93 ARG A O 1
ATOM 690 N N . ALA A 1 94 ? -11.357 -2.483 12.300 1.00 93.56 94 ALA A N 1
ATOM 691 C CA . ALA A 1 94 ? -9.904 -2.504 12.317 1.00 93.56 94 ALA A CA 1
ATOM 692 C C . ALA A 1 94 ? -9.380 -3.596 11.368 1.00 93.56 94 ALA A C 1
ATOM 694 O O . ALA A 1 94 ? -9.918 -4.707 11.309 1.00 93.56 94 ALA A O 1
ATOM 695 N N . LEU A 1 95 ? -8.318 -3.274 10.632 1.00 95.25 95 LEU A N 1
ATOM 696 C CA . LEU A 1 95 ? -7.685 -4.149 9.651 1.00 95.25 95 LEU A CA 1
ATOM 697 C C . LEU A 1 95 ? -6.201 -4.293 9.988 1.00 95.25 95 LEU A C 1
ATOM 699 O O . LEU A 1 95 ? -5.491 -3.299 10.128 1.00 95.25 95 LEU A O 1
ATOM 703 N N . THR A 1 96 ? -5.729 -5.529 10.081 1.00 96.44 96 THR A N 1
ATOM 704 C CA . THR A 1 96 ? -4.312 -5.867 10.195 1.00 96.44 96 THR A CA 1
ATOM 705 C C . THR A 1 96 ? -3.854 -6.471 8.878 1.00 96.44 96 THR A C 1
ATOM 707 O O . THR A 1 96 ? -4.327 -7.536 8.478 1.00 96.44 96 THR A O 1
ATOM 710 N N . ILE A 1 97 ? -2.933 -5.779 8.207 1.00 97.94 97 ILE A N 1
ATOM 711 C CA . ILE A 1 97 ? -2.355 -6.222 6.940 1.00 97.94 97 ILE A CA 1
ATOM 712 C C . ILE A 1 97 ? -0.973 -6.812 7.208 1.00 97.94 97 ILE A C 1
ATOM 714 O O . ILE A 1 97 ? -0.090 -6.133 7.728 1.00 97.94 97 ILE A O 1
ATOM 718 N N . PHE A 1 98 ? -0.787 -8.069 6.826 1.00 98.44 98 PHE A N 1
ATOM 719 C CA . PHE A 1 98 ? 0.486 -8.772 6.864 1.00 98.44 98 PHE A CA 1
ATOM 720 C C . PHE A 1 98 ? 1.137 -8.729 5.484 1.00 98.44 98 PHE A C 1
ATOM 722 O O . PHE A 1 98 ? 0.493 -9.031 4.482 1.00 98.44 98 PHE A O 1
ATOM 729 N N . THR A 1 99 ? 2.417 -8.383 5.424 1.00 98.12 99 THR A N 1
ATOM 730 C CA . THR A 1 99 ? 3.201 -8.393 4.187 1.00 98.12 99 THR A CA 1
ATOM 731 C C . THR A 1 99 ? 4.644 -8.770 4.491 1.00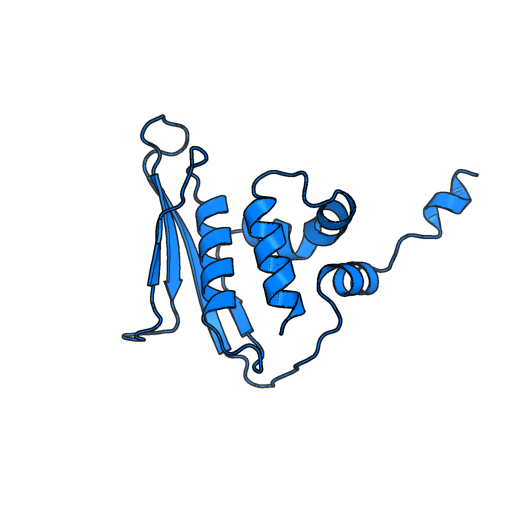 98.12 99 THR A C 1
ATOM 733 O O . THR A 1 99 ? 5.144 -8.494 5.580 1.00 98.12 99 THR A O 1
ATOM 736 N N . ASP A 1 100 ? 5.304 -9.408 3.533 1.00 95.69 100 ASP A N 1
ATOM 737 C CA . ASP A 1 100 ? 6.734 -9.722 3.548 1.00 95.69 100 ASP A CA 1
ATOM 738 C C . ASP A 1 100 ? 7.591 -8.600 2.932 1.00 95.69 100 ASP A C 1
ATOM 740 O O . ASP A 1 100 ? 8.820 -8.657 2.956 1.00 95.69 100 ASP A O 1
ATOM 744 N N . SER A 1 101 ? 6.959 -7.549 2.405 1.00 97.50 101 SER A N 1
ATOM 745 C CA . SER A 1 101 ? 7.652 -6.421 1.794 1.00 97.50 101 SER A CA 1
ATOM 746 C C . SER A 1 101 ? 8.082 -5.388 2.836 1.00 97.50 101 SER A C 1
ATOM 748 O O . SER A 1 101 ? 7.312 -4.498 3.207 1.00 97.50 101 SER A O 1
ATOM 750 N N . GLU A 1 102 ? 9.354 -5.437 3.247 1.00 97.62 102 GLU A N 1
ATOM 751 C CA . GLU A 1 102 ? 9.961 -4.384 4.079 1.00 97.62 102 GLU A CA 1
ATOM 752 C C . GLU A 1 102 ? 9.797 -3.003 3.423 1.00 97.62 102 GLU A C 1
ATOM 754 O O . GLU A 1 102 ? 9.469 -2.024 4.091 1.00 97.62 102 GLU A O 1
ATOM 759 N N . TYR A 1 103 ? 9.942 -2.927 2.095 1.00 97.56 103 TYR A N 1
ATOM 760 C CA . TYR A 1 103 ? 9.738 -1.689 1.345 1.00 97.56 103 TYR A CA 1
ATOM 761 C C . TYR A 1 103 ? 8.335 -1.102 1.545 1.00 97.56 103 TYR A C 1
ATOM 763 O O . TYR A 1 103 ? 8.205 0.105 1.771 1.00 97.56 103 TYR A O 1
ATOM 771 N N . ALA A 1 104 ? 7.289 -1.933 1.478 1.00 98.12 104 ALA A N 1
ATOM 772 C CA . ALA A 1 104 ? 5.919 -1.481 1.692 1.00 98.12 104 ALA A CA 1
ATOM 773 C C . ALA A 1 104 ? 5.698 -1.032 3.143 1.00 98.12 104 ALA A C 1
ATOM 775 O O . ALA A 1 104 ? 5.144 0.045 3.369 1.00 98.12 104 ALA A O 1
ATOM 776 N N . ILE A 1 105 ? 6.199 -1.807 4.115 1.00 98.00 105 ILE A N 1
ATOM 777 C CA . ILE A 1 105 ? 6.114 -1.475 5.545 1.00 98.00 105 ILE A CA 1
ATOM 778 C C . ILE A 1 105 ? 6.760 -0.116 5.810 1.00 98.00 105 ILE A C 1
ATOM 780 O O . ILE A 1 105 ? 6.109 0.772 6.354 1.00 98.00 105 ILE A O 1
ATOM 784 N N . ARG A 1 106 ? 8.006 0.093 5.377 1.00 98.06 106 ARG A N 1
ATOM 785 C CA . ARG A 1 106 ? 8.730 1.349 5.627 1.00 98.06 106 ARG A CA 1
ATOM 786 C C . ARG A 1 106 ? 8.113 2.519 4.873 1.00 98.06 106 ARG A C 1
ATOM 788 O O . ARG A 1 106 ? 7.974 3.600 5.437 1.00 98.06 106 ARG A O 1
ATOM 795 N N . SER A 1 107 ? 7.645 2.308 3.643 1.00 98.06 107 SER A N 1
ATOM 796 C CA . SER A 1 107 ? 6.981 3.363 2.866 1.00 98.06 107 SER A CA 1
ATOM 797 C C . SER A 1 107 ? 5.697 3.881 3.515 1.00 98.06 107 SER A C 1
ATOM 799 O O . SER A 1 107 ? 5.412 5.068 3.384 1.00 98.06 107 SER A O 1
ATOM 801 N N . ILE A 1 108 ? 4.954 3.024 4.223 1.00 97.81 108 ILE A N 1
ATOM 802 C CA . ILE A 1 108 ? 3.678 3.375 4.861 1.00 97.81 108 ILE A CA 1
ATOM 803 C C . ILE A 1 108 ? 3.868 3.779 6.333 1.00 97.81 108 ILE A C 1
ATOM 805 O O . ILE A 1 108 ? 3.238 4.731 6.788 1.00 97.81 108 ILE A O 1
ATOM 809 N N . ALA A 1 109 ? 4.717 3.088 7.092 1.00 95.50 109 ALA A N 1
ATOM 810 C CA . ALA A 1 109 ? 4.816 3.257 8.545 1.00 95.50 109 ALA A CA 1
ATOM 811 C C . ALA A 1 109 ? 5.987 4.141 9.012 1.00 95.50 109 ALA A C 1
ATOM 813 O O . ALA A 1 109 ? 5.943 4.664 10.123 1.00 95.50 109 ALA A O 1
ATOM 814 N N . GLU A 1 110 ? 7.027 4.318 8.192 1.00 94.81 110 GLU A N 1
ATOM 815 C CA . GLU A 1 110 ? 8.248 5.047 8.576 1.00 94.81 110 GLU A CA 1
ATOM 816 C C . GLU A 1 110 ? 8.416 6.330 7.755 1.00 94.81 110 GLU A C 1
ATOM 818 O O . GLU A 1 110 ? 8.539 7.421 8.303 1.00 94.81 110 GLU A O 1
ATOM 823 N N . TRP A 1 111 ? 8.383 6.218 6.427 1.00 97.06 111 TRP A N 1
ATOM 824 C CA . TRP A 1 111 ? 8.704 7.316 5.510 1.00 97.06 111 TRP A CA 1
ATOM 825 C C . TRP A 1 111 ? 7.495 8.160 5.114 1.00 97.06 111 TRP A C 1
ATOM 827 O O . TRP A 1 111 ? 7.661 9.216 4.499 1.00 97.06 111 TRP A O 1
ATOM 837 N N . ALA A 1 112 ? 6.287 7.695 5.430 1.00 97.31 112 ALA A N 1
ATOM 838 C CA . ALA A 1 112 ? 5.053 8.336 5.009 1.00 97.31 112 ALA A CA 1
ATOM 839 C C . ALA A 1 112 ? 4.942 9.805 5.447 1.00 97.31 112 ALA A C 1
ATOM 841 O O . ALA A 1 112 ? 4.622 10.611 4.578 1.00 97.31 112 ALA A O 1
ATOM 842 N N . PRO A 1 113 ? 5.270 10.205 6.695 1.00 96.25 113 PRO A N 1
ATOM 843 C CA . PRO A 1 113 ? 5.139 11.607 7.090 1.00 96.25 113 PRO A CA 1
ATOM 844 C C . PRO A 1 113 ? 6.024 12.556 6.275 1.00 96.25 113 PRO A C 1
ATOM 846 O O . PRO A 1 113 ? 5.529 13.523 5.702 1.00 96.25 113 PRO A O 1
ATOM 849 N N . ALA A 1 114 ? 7.309 12.226 6.117 1.00 95.62 114 ALA A N 1
ATOM 850 C CA . ALA A 1 114 ? 8.232 13.041 5.328 1.00 95.62 114 ALA A CA 1
ATOM 851 C C . ALA A 1 114 ? 7.820 13.107 3.844 1.00 95.62 114 ALA A C 1
ATOM 853 O O . ALA A 1 114 ? 7.914 14.149 3.201 1.00 95.62 114 ALA A O 1
ATOM 854 N N . ARG A 1 115 ? 7.327 11.996 3.279 1.00 97.12 115 ARG A N 1
ATOM 855 C CA . ARG A 1 115 ? 6.846 11.955 1.888 1.00 97.12 115 ARG A CA 1
ATOM 856 C C . ARG A 1 115 ? 5.531 12.708 1.704 1.00 97.12 115 ARG A C 1
ATOM 858 O O . ARG A 1 115 ? 5.341 13.320 0.655 1.00 97.12 115 ARG A O 1
ATOM 865 N N . PHE A 1 116 ? 4.648 12.679 2.697 1.00 97.25 116 PHE A N 1
ATOM 866 C CA . PHE A 1 116 ? 3.386 13.410 2.705 1.00 97.25 116 PHE A CA 1
ATOM 867 C C . PHE A 1 116 ? 3.621 14.924 2.678 1.00 97.25 116 PHE A C 1
ATOM 869 O O . PHE A 1 116 ? 3.007 15.612 1.863 1.00 97.25 116 PHE A O 1
ATOM 876 N N . GLU A 1 117 ? 4.563 15.428 3.480 1.00 95.31 117 GLU A N 1
ATOM 877 C CA . GLU A 1 117 ? 4.968 16.844 3.473 1.00 95.31 117 GLU A CA 1
ATOM 878 C C . GLU A 1 117 ? 5.513 17.291 2.108 1.00 95.31 117 GLU A C 1
ATOM 880 O O . GLU A 1 117 ? 5.264 18.410 1.666 1.00 95.31 117 GLU A O 1
ATOM 885 N N . LEU A 1 118 ? 6.179 16.384 1.389 1.00 96.38 118 LEU A N 1
ATOM 886 C CA . LEU A 1 118 ? 6.670 16.599 0.025 1.00 96.38 118 LEU A CA 1
ATOM 887 C C . LEU A 1 118 ? 5.621 16.285 -1.063 1.00 96.38 118 LEU A C 1
ATOM 889 O O . LEU A 1 118 ? 5.968 16.097 -2.232 1.00 96.38 118 LEU A O 1
ATOM 893 N N . GLY A 1 119 ? 4.337 16.178 -0.706 1.00 96.56 119 GLY A N 1
ATOM 894 C CA . GLY A 1 119 ? 3.239 15.962 -1.656 1.00 96.56 119 GLY A CA 1
ATOM 895 C C . GLY A 1 119 ? 3.261 14.597 -2.357 1.00 96.56 119 GLY A C 1
ATOM 896 O O . GLY A 1 119 ? 2.712 14.451 -3.455 1.00 96.56 119 GLY A O 1
ATOM 897 N N . TRP A 1 120 ? 3.890 13.596 -1.738 1.00 97.31 120 TRP A N 1
ATOM 898 C CA . TRP A 1 120 ? 4.160 12.270 -2.302 1.00 97.31 120 TRP A CA 1
ATOM 899 C C . TRP A 1 120 ? 5.082 12.287 -3.527 1.00 97.31 120 TRP A C 1
ATOM 901 O O . TRP A 1 120 ? 5.020 11.384 -4.358 1.00 97.31 120 TRP A O 1
ATOM 911 N N . SER A 1 121 ? 5.963 13.283 -3.643 1.00 96.25 121 SER A N 1
ATOM 912 C CA . SER A 1 121 ? 6.988 13.328 -4.693 1.00 96.25 121 SER A CA 1
ATOM 913 C C . SER A 1 121 ? 8.100 12.302 -4.421 1.00 96.25 121 SER A C 1
ATOM 915 O O . SER A 1 121 ? 9.165 12.613 -3.892 1.00 96.25 121 SER A O 1
ATOM 917 N N . CYS A 1 122 ? 7.816 11.031 -4.702 1.00 95.00 122 CYS A N 1
ATOM 918 C CA . CYS A 1 122 ? 8.703 9.895 -4.460 1.00 95.00 122 CYS A CA 1
ATOM 919 C C . CYS A 1 122 ? 8.314 8.702 -5.356 1.00 95.00 122 CYS A C 1
ATOM 921 O O . CYS A 1 122 ? 7.226 8.706 -5.942 1.00 95.00 122 CYS A O 1
ATOM 923 N N . PRO A 1 123 ? 9.165 7.665 -5.476 1.00 94.56 123 PRO A N 1
ATOM 924 C CA . PRO A 1 123 ? 8.778 6.433 -6.158 1.00 94.56 123 PRO A CA 1
ATOM 925 C C . PRO A 1 123 ? 7.506 5.833 -5.545 1.00 94.56 123 PRO A C 1
ATOM 927 O O . PRO A 1 123 ? 7.395 5.749 -4.325 1.00 94.56 123 PRO A O 1
ATOM 930 N N . ASP A 1 124 ? 6.571 5.416 -6.403 1.00 97.00 124 ASP A N 1
ATOM 931 C CA . ASP A 1 124 ? 5.244 4.889 -6.029 1.00 97.00 124 ASP A CA 1
ATOM 932 C C . ASP A 1 124 ? 4.368 5.861 -5.221 1.00 97.00 124 ASP A C 1
ATOM 934 O O . ASP A 1 124 ? 3.423 5.454 -4.544 1.00 97.00 124 ASP A O 1
ATOM 938 N N . GLY A 1 125 ? 4.661 7.162 -5.308 1.00 97.25 125 GLY A N 1
ATOM 939 C CA . GLY A 1 125 ? 3.892 8.212 -4.646 1.00 97.25 125 GLY A CA 1
ATOM 940 C C . GLY A 1 125 ? 2.418 8.258 -5.052 1.00 97.25 125 GLY A C 1
ATOM 941 O O . GLY A 1 125 ? 1.589 8.710 -4.267 1.00 97.25 125 GLY A O 1
ATOM 942 N N . ASP A 1 126 ? 2.080 7.752 -6.239 1.00 97.12 126 ASP A N 1
ATOM 943 C CA . ASP A 1 126 ? 0.702 7.558 -6.688 1.00 97.12 126 ASP A CA 1
ATOM 944 C C . ASP A 1 126 ? -0.046 6.570 -5.778 1.00 97.12 126 ASP A C 1
ATOM 946 O O . ASP A 1 126 ? -1.055 6.931 -5.174 1.00 97.12 126 ASP A O 1
ATOM 950 N N . LEU A 1 127 ? 0.508 5.371 -5.576 1.00 98.00 127 LEU A N 1
ATOM 951 C CA . LEU A 1 127 ? -0.092 4.355 -4.708 1.00 98.00 127 LEU A CA 1
ATOM 952 C C . LEU A 1 127 ? -0.084 4.781 -3.238 1.00 98.00 127 LEU A C 1
ATOM 954 O O . LEU A 1 127 ? -1.057 4.543 -2.527 1.00 98.00 127 LEU A O 1
ATOM 958 N N . LEU A 1 128 ? 0.993 5.419 -2.768 1.00 98.44 128 LEU A N 1
ATOM 959 C CA . LEU A 1 128 ? 1.097 5.868 -1.375 1.00 98.44 128 LEU A CA 1
ATOM 960 C C . LEU A 1 128 ? 0.069 6.952 -1.039 1.00 98.44 128 LEU A C 1
ATOM 962 O O . LEU A 1 128 ? -0.522 6.922 0.041 1.00 98.44 128 LEU A O 1
ATOM 966 N N . ARG A 1 129 ? -0.196 7.866 -1.979 1.00 98.31 129 ARG A N 1
ATOM 967 C CA . ARG A 1 129 ? -1.259 8.866 -1.848 1.00 98.31 129 ARG A CA 1
ATOM 968 C C . ARG A 1 129 ? -2.630 8.206 -1.732 1.00 98.31 129 ARG A C 1
ATOM 970 O O . ARG A 1 129 ? -3.392 8.557 -0.835 1.00 98.31 129 ARG A O 1
ATOM 977 N N . ASP A 1 130 ? -2.929 7.235 -2.589 1.00 98.31 130 ASP A N 1
ATOM 978 C CA . ASP A 1 130 ? -4.220 6.540 -2.568 1.00 98.31 130 ASP A CA 1
ATOM 979 C C . ASP A 1 130 ? -4.399 5.706 -1.292 1.00 98.31 130 ASP A C 1
ATOM 981 O O . ASP A 1 130 ? -5.455 5.753 -0.657 1.00 98.31 130 ASP A O 1
ATOM 985 N N . ILE A 1 131 ? -3.343 5.014 -0.850 1.00 98.38 131 ILE A N 1
ATOM 986 C CA . ILE A 1 131 ? -3.309 4.291 0.429 1.00 98.38 131 ILE A CA 1
ATOM 987 C C . ILE A 1 131 ? -3.607 5.250 1.582 1.00 98.38 131 ILE A C 1
ATOM 989 O O . ILE A 1 131 ? -4.473 4.966 2.410 1.00 98.38 131 ILE A O 1
ATOM 993 N N . GLN A 1 132 ? -2.939 6.405 1.625 1.00 97.94 132 GLN A N 1
ATOM 994 C CA . GLN A 1 132 ? -3.170 7.399 2.667 1.00 97.94 132 GLN A CA 1
ATOM 995 C C . GLN A 1 132 ? -4.614 7.913 2.666 1.00 97.94 132 GLN A C 1
ATOM 997 O O . GLN A 1 132 ? -5.223 8.020 3.734 1.00 97.94 132 GLN A O 1
ATOM 1002 N N . LEU A 1 133 ? -5.195 8.179 1.496 1.00 97.31 133 LEU A N 1
ATOM 1003 C CA . LEU A 1 133 ? -6.589 8.607 1.383 1.00 97.31 133 LEU A CA 1
ATOM 1004 C C . LEU A 1 133 ? -7.573 7.541 1.873 1.00 97.31 133 LEU A C 1
ATOM 1006 O O . LEU A 1 133 ? -8.569 7.893 2.507 1.00 97.31 133 LEU A O 1
ATOM 1010 N N . LEU A 1 134 ? -7.315 6.258 1.606 1.00 96.75 134 LEU A N 1
ATOM 1011 C CA . LEU A 1 134 ? -8.154 5.171 2.111 1.00 96.75 134 LEU A CA 1
ATOM 1012 C C . LEU A 1 134 ? -8.019 4.998 3.622 1.00 96.75 134 LEU A C 1
ATOM 1014 O O . LEU A 1 134 ? -9.034 4.841 4.297 1.00 96.75 134 LEU A O 1
ATOM 1018 N N . ILE A 1 135 ? -6.803 5.088 4.168 1.00 96.12 135 ILE A N 1
ATOM 1019 C CA . ILE A 1 135 ? -6.587 5.023 5.619 1.00 96.12 135 ILE A CA 1
ATOM 1020 C C . ILE A 1 135 ? -7.329 6.173 6.315 1.00 96.12 135 ILE A C 1
ATOM 1022 O O . ILE A 1 135 ? -8.051 5.926 7.274 1.00 96.12 135 ILE A O 1
ATOM 1026 N N . ARG A 1 136 ? -7.279 7.400 5.774 1.00 94.50 136 ARG A N 1
ATOM 1027 C CA . ARG A 1 136 ? -8.016 8.560 6.317 1.00 94.50 136 ARG A CA 1
ATOM 1028 C C . ARG A 1 136 ? -9.533 8.402 6.369 1.00 94.50 136 ARG A C 1
ATOM 1030 O O . ARG A 1 136 ? -10.196 9.203 7.034 1.00 94.50 136 ARG A O 1
ATOM 1037 N N . ARG A 1 137 ? -10.107 7.467 5.613 1.00 90.31 137 ARG A N 1
ATOM 1038 C CA . ARG A 1 137 ? -11.559 7.219 5.543 1.00 90.31 137 ARG A CA 1
ATOM 1039 C C . ARG A 1 137 ? -12.020 6.101 6.480 1.00 90.31 137 ARG A C 1
ATOM 1041 O O . ARG A 1 137 ? -13.227 5.911 6.605 1.00 90.31 137 ARG A O 1
ATOM 1048 N N . ARG A 1 138 ? -11.083 5.384 7.099 1.00 89.00 138 ARG A N 1
ATOM 1049 C CA . ARG A 1 138 ? -11.335 4.388 8.146 1.00 89.00 138 ARG A CA 1
ATOM 1050 C C . ARG A 1 138 ? -11.421 5.070 9.512 1.00 89.00 138 ARG A C 1
ATOM 1052 O O . ARG A 1 138 ? -12.121 4.539 10.392 1.00 89.00 138 ARG A O 1
#

Organism: NCBI:txid1314781

Radius of gyration: 16.58 Å; chains: 1; bounding box: 36×51×40 Å

Secondary structure (DSSP, 8-state):
--TTGGGGPPPHHHHHHHHH-------SSPEEEEEEEEEESTTSTT-EEEEEEE-STT-TT-EEEEPPSS---HHHHHHHHHHHHHHHS-TTS-EEEE-S-HHHHHHHHTSHHHHHHTTT-STTHHHHHHHHHHHTT-

pLDDT: mean 92.06, std 12.86, range [39.34, 98.69]

Sequence (138 aa):
MLDETMQQSLTWHAAMENTYGPLRVQDKTPIQVWACGSCSNPGTPMAAAGGGVYWGPLNPANSSVRVSGDKQDAGRGSLLAILRALDSADPRRALTIFTDSEYAIRSIAEWAPARFELGWSCPDGDLLRDIQLLIRRR

InterPro domains:
  IPR002156 Ribonuclease H domain [PF00075] (32-114)
  IPR002156 Ribonuclease H domain [PS50879] (27-138)
  IPR012337 Ribonuclease H-like superfamily [SSF53098] (32-130)
  IPR036397 Ribonuclease H superfamily [G3DSA:3.30.420.10] (26-138)
  IPR050092 Ribonuclease H [PTHR10642] (31-119)